Protein AF-A0A4Q7FVK2-F1 (afdb_monomer)

Mean predicted aligned error: 11.47 Å

Structure (mmCIF, N/CA/C/O backbone):
data_AF-A0A4Q7FVK2-F1
#
_entry.id   AF-A0A4Q7FVK2-F1
#
loop_
_atom_site.group_PDB
_atom_site.id
_atom_site.type_symbol
_atom_site.label_atom_id
_atom_site.label_alt_id
_atom_site.label_comp_id
_atom_site.label_asym_id
_atom_site.label_entity_id
_atom_site.label_seq_id
_atom_site.pdbx_PDB_ins_code
_atom_site.Cartn_x
_atom_site.Cartn_y
_atom_site.Cartn_z
_atom_site.occupancy
_atom_site.B_iso_or_equiv
_atom_site.auth_seq_id
_atom_site.auth_comp_id
_atom_site.auth_asym_id
_atom_site.auth_atom_id
_atom_site.pdbx_PDB_model_num
ATOM 1 N N . MET A 1 1 ? -18.140 -7.966 -4.647 1.00 43.28 1 MET A N 1
ATOM 2 C CA . MET A 1 1 ? -17.088 -7.707 -5.650 1.00 43.28 1 MET A CA 1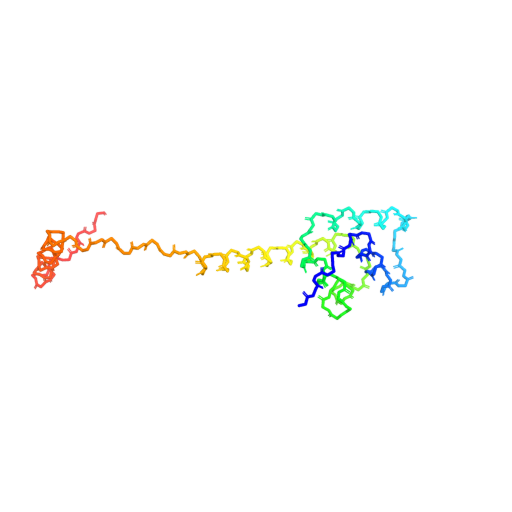
ATOM 3 C C . MET A 1 1 ? -16.080 -8.828 -5.513 1.00 43.28 1 MET A C 1
ATOM 5 O O . MET A 1 1 ? -15.524 -8.980 -4.438 1.00 43.28 1 MET A O 1
ATOM 9 N N . THR A 1 2 ? -15.951 -9.688 -6.518 1.00 41.25 2 THR A N 1
ATOM 10 C CA . THR A 1 2 ? -14.937 -10.750 -6.548 1.00 41.25 2 THR A CA 1
ATOM 11 C C . THR A 1 2 ? -13.561 -10.099 -6.566 1.00 41.25 2 THR A C 1
ATOM 13 O O . THR A 1 2 ? -13.196 -9.497 -7.575 1.00 41.25 2 THR A O 1
ATOM 16 N N . SER A 1 3 ? -12.835 -10.167 -5.451 1.00 53.59 3 SER A N 1
ATOM 17 C CA . SER A 1 3 ? -11.435 -9.755 -5.368 1.00 53.59 3 SER A CA 1
ATOM 18 C C . SER A 1 3 ? -10.638 -10.629 -6.330 1.00 53.59 3 SER A C 1
ATOM 20 O O . SER A 1 3 ? -10.384 -11.803 -6.065 1.00 53.59 3 SER A O 1
ATOM 22 N N . ILE A 1 4 ? -10.328 -10.091 -7.506 1.00 61.19 4 ILE A N 1
ATOM 23 C CA . ILE A 1 4 ? -9.375 -10.718 -8.411 1.00 61.19 4 ILE A CA 1
ATOM 24 C C . ILE A 1 4 ? -8.035 -10.585 -7.695 1.00 61.19 4 ILE A C 1
ATOM 26 O O . ILE A 1 4 ? -7.561 -9.466 -7.523 1.00 61.19 4 ILE A O 1
ATOM 30 N N . ASN A 1 5 ? -7.458 -11.705 -7.253 1.00 79.00 5 ASN A N 1
ATOM 31 C CA . ASN A 1 5 ? -6.104 -11.733 -6.702 1.00 79.00 5 ASN A CA 1
ATOM 32 C C . ASN A 1 5 ? -5.131 -11.276 -7.794 1.00 79.00 5 ASN A C 1
ATOM 34 O O . ASN A 1 5 ? -4.696 -12.058 -8.635 1.00 79.00 5 ASN A O 1
ATOM 38 N N . LEU A 1 6 ? -4.867 -9.975 -7.815 1.00 87.75 6 LEU A N 1
ATOM 39 C CA . LEU A 1 6 ? -3.961 -9.328 -8.745 1.00 87.75 6 LEU A CA 1
ATOM 40 C C . LEU A 1 6 ? -2.536 -9.670 -8.328 1.00 87.75 6 LEU A C 1
ATOM 42 O O . LEU A 1 6 ? -2.081 -9.258 -7.265 1.00 87.75 6 LEU A O 1
ATOM 46 N N . SER A 1 7 ? -1.817 -10.397 -9.175 1.00 94.50 7 SER A N 1
ATOM 47 C CA . SER A 1 7 ? -0.420 -10.708 -8.879 1.00 94.50 7 SER A CA 1
ATOM 48 C C . SER A 1 7 ? 0.452 -9.446 -8.909 1.00 94.50 7 SER A C 1
ATOM 50 O O . SER A 1 7 ? 0.207 -8.517 -9.685 1.00 94.50 7 SER A O 1
ATOM 52 N N . ALA A 1 8 ? 1.529 -9.429 -8.117 1.00 94.62 8 ALA A N 1
ATOM 53 C CA . ALA A 1 8 ? 2.498 -8.329 -8.114 1.00 94.62 8 ALA A CA 1
ATOM 54 C C . ALA A 1 8 ? 3.088 -8.062 -9.515 1.00 94.62 8 ALA A C 1
ATOM 56 O O . ALA A 1 8 ? 3.271 -6.912 -9.910 1.00 94.62 8 ALA A O 1
ATOM 57 N N . ALA A 1 9 ? 3.307 -9.121 -10.304 1.00 95.38 9 ALA A N 1
ATOM 58 C CA . ALA A 1 9 ? 3.778 -9.028 -11.686 1.00 95.38 9 ALA A CA 1
ATOM 59 C C . ALA A 1 9 ? 2.769 -8.332 -12.615 1.00 95.38 9 ALA A C 1
ATOM 61 O O . ALA A 1 9 ? 3.135 -7.468 -13.413 1.00 95.38 9 ALA A O 1
ATOM 62 N N . GLU A 1 10 ? 1.485 -8.673 -12.505 1.00 95.50 10 GLU A N 1
ATOM 63 C CA . GLU A 1 10 ? 0.428 -8.022 -13.281 1.00 95.50 10 GLU A CA 1
ATOM 64 C C . GLU A 1 10 ? 0.207 -6.575 -12.858 1.00 95.50 10 GLU A C 1
ATOM 66 O O . GLU A 1 10 ? -0.023 -5.719 -13.715 1.00 95.50 10 GLU A O 1
ATOM 71 N N . ALA A 1 11 ? 0.293 -6.295 -11.556 1.00 95.75 11 ALA A N 1
ATOM 72 C CA . ALA A 1 11 ? 0.209 -4.943 -11.031 1.00 95.75 11 ALA A CA 1
ATOM 73 C C . ALA A 1 11 ? 1.353 -4.076 -11.571 1.00 95.75 11 ALA A C 1
ATOM 75 O O . ALA A 1 11 ? 1.090 -3.021 -12.150 1.00 95.75 11 ALA A O 1
ATOM 76 N N . ALA A 1 12 ? 2.598 -4.561 -11.489 1.00 95.75 12 ALA A N 1
ATOM 77 C CA . ALA A 1 12 ? 3.764 -3.880 -12.048 1.00 95.75 12 ALA A CA 1
ATOM 78 C C . ALA A 1 12 ? 3.587 -3.605 -13.545 1.00 95.75 12 ALA A C 1
ATOM 80 O O . ALA A 1 12 ? 3.774 -2.475 -13.987 1.00 95.75 12 ALA A O 1
ATOM 81 N N . ARG A 1 13 ? 3.147 -4.604 -14.323 1.00 95.19 13 ARG A N 1
ATOM 82 C CA . ARG A 1 13 ? 2.888 -4.437 -15.762 1.00 95.19 13 ARG A CA 1
ATOM 83 C C . ARG A 1 13 ? 1.857 -3.341 -16.038 1.00 95.19 13 ARG A C 1
ATOM 85 O O . ARG A 1 13 ? 2.057 -2.544 -16.949 1.00 95.19 13 ARG A O 1
ATOM 92 N N . LYS A 1 14 ? 0.766 -3.291 -15.267 1.00 95.44 14 LYS A N 1
ATOM 93 C CA . LYS A 1 14 ? -0.264 -2.248 -15.402 1.00 95.44 14 LYS A CA 1
ATOM 94 C C . LYS A 1 14 ? 0.285 -0.864 -15.064 1.00 95.44 14 LYS A C 1
ATOM 96 O O . LYS A 1 14 ? 0.054 0.059 -15.830 1.00 95.44 14 LYS A O 1
ATOM 101 N N . ILE A 1 15 ? 1.022 -0.734 -13.960 1.00 94.94 15 ILE A N 1
ATOM 102 C CA . ILE A 1 15 ? 1.617 0.539 -13.524 1.00 94.94 15 ILE A CA 1
ATOM 103 C C . ILE A 1 15 ? 2.594 1.062 -14.575 1.00 94.94 15 ILE A C 1
ATOM 105 O O . ILE A 1 15 ? 2.481 2.207 -15.000 1.00 94.94 15 ILE A O 1
ATOM 109 N N . LEU A 1 16 ? 3.521 0.216 -15.031 1.00 94.31 16 LEU A N 1
ATOM 110 C CA . LEU A 1 16 ? 4.514 0.599 -16.036 1.00 94.31 16 LEU A CA 1
ATOM 111 C C . LEU A 1 16 ? 3.876 0.953 -17.381 1.00 94.31 16 LEU A C 1
ATOM 113 O O . LEU A 1 16 ? 4.406 1.801 -18.084 1.00 94.31 16 LEU A O 1
ATOM 117 N N . GLY A 1 17 ? 2.722 0.366 -17.711 1.00 93.31 17 GLY A N 1
ATOM 118 C CA . GLY A 1 17 ? 1.975 0.684 -18.928 1.00 93.31 17 GLY A CA 1
ATOM 119 C C . GLY A 1 17 ? 1.427 2.115 -19.001 1.00 93.31 17 GLY A C 1
ATOM 120 O O . GLY A 1 17 ? 1.018 2.531 -20.081 1.00 93.31 17 GLY A O 1
ATOM 121 N N . PHE A 1 18 ? 1.415 2.871 -17.896 1.00 93.50 18 PHE A N 1
ATOM 122 C CA . PHE A 1 18 ? 1.040 4.293 -17.898 1.00 93.50 18 PHE A CA 1
ATOM 123 C C . PHE A 1 18 ? 2.202 5.236 -18.223 1.00 93.50 18 PHE A C 1
ATOM 125 O O . PHE A 1 18 ? 1.968 6.425 -18.431 1.00 93.50 18 PHE A O 1
ATOM 132 N N . TYR A 1 19 ? 3.433 4.728 -18.261 1.00 91.38 19 TYR A N 1
ATOM 133 C CA . TYR A 1 19 ? 4.624 5.524 -18.522 1.00 91.38 19 TYR A CA 1
ATOM 134 C C . TYR A 1 19 ? 5.161 5.213 -19.916 1.00 91.38 19 TYR A C 1
ATOM 136 O O . TYR A 1 19 ? 5.304 4.055 -20.304 1.00 91.38 19 TYR A O 1
ATOM 144 N N . ASP A 1 20 ? 5.469 6.262 -20.670 1.00 87.75 20 ASP A N 1
ATOM 145 C CA . ASP A 1 20 ? 6.055 6.161 -22.007 1.00 87.75 20 ASP A CA 1
ATOM 146 C C . ASP A 1 20 ? 7.529 5.723 -21.965 1.00 87.75 20 ASP A C 1
ATOM 148 O O . ASP A 1 20 ? 8.019 5.046 -22.868 1.00 87.75 20 ASP A O 1
ATOM 152 N N . THR A 1 21 ? 8.230 6.098 -20.896 1.00 86.88 21 THR A N 1
ATOM 153 C CA . THR A 1 21 ? 9.667 5.927 -20.721 1.00 86.88 21 THR A CA 1
ATOM 154 C C . THR A 1 21 ? 10.000 5.508 -19.291 1.00 86.88 21 THR A C 1
ATOM 156 O O . THR A 1 21 ? 9.412 5.977 -18.316 1.00 86.88 21 THR A O 1
ATOM 159 N 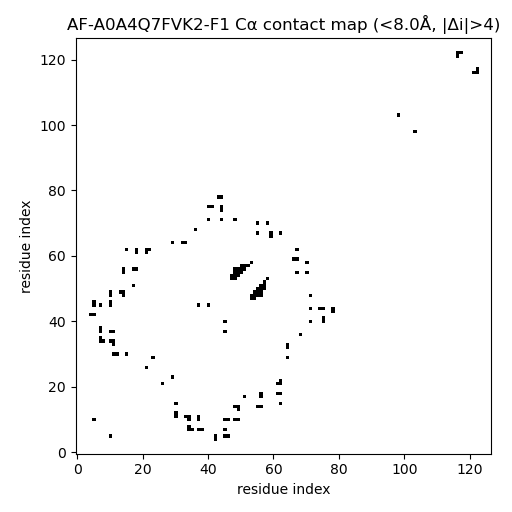N . ILE A 1 22 ? 10.975 4.605 -19.155 1.00 84.19 22 ILE A N 1
ATOM 160 C CA . ILE A 1 22 ? 11.517 4.178 -17.861 1.00 84.19 22 ILE A CA 1
ATOM 161 C C . ILE A 1 22 ? 12.943 4.733 -17.763 1.00 84.19 22 ILE A C 1
ATOM 163 O O . ILE A 1 22 ? 13.779 4.358 -18.584 1.00 84.19 22 ILE A O 1
ATOM 167 N N . PRO A 1 23 ? 13.265 5.589 -16.776 1.00 75.31 23 PRO A N 1
ATOM 168 C CA . PRO A 1 23 ? 14.554 6.278 -16.687 1.00 75.31 23 PRO A CA 1
ATOM 169 C C . PRO A 1 23 ? 15.709 5.376 -16.211 1.00 75.31 23 PRO A C 1
ATOM 171 O O . PRO A 1 23 ? 16.789 5.866 -15.891 1.00 75.31 23 PRO A O 1
ATOM 174 N N . ALA A 1 24 ? 15.499 4.062 -16.119 1.00 75.81 24 ALA A N 1
ATOM 175 C CA . ALA A 1 24 ? 16.500 3.116 -15.647 1.00 75.81 24 ALA A CA 1
ATOM 176 C C . ALA A 1 24 ? 17.442 2.684 -16.777 1.00 75.81 24 ALA A C 1
ATOM 178 O O . ALA A 1 24 ? 16.998 2.435 -17.896 1.00 75.81 24 ALA A O 1
ATOM 179 N N . MET A 1 25 ? 18.728 2.500 -16.450 1.00 74.94 25 MET A N 1
ATOM 180 C CA . MET A 1 25 ? 19.704 1.912 -17.379 1.00 74.94 25 MET A CA 1
ATOM 181 C C . MET A 1 25 ? 19.289 0.511 -17.857 1.00 74.94 25 MET A C 1
ATOM 183 O O . MET A 1 25 ? 19.577 0.153 -18.994 1.00 74.94 25 MET A O 1
ATOM 187 N N . ASP A 1 26 ? 18.586 -0.256 -17.015 1.00 87.81 26 ASP A N 1
ATOM 188 C CA . ASP A 1 26 ? 17.962 -1.526 -17.388 1.00 87.81 26 ASP A CA 1
ATOM 189 C C . ASP A 1 26 ? 16.468 -1.540 -16.996 1.00 87.81 26 ASP A C 1
ATOM 191 O O . ASP A 1 26 ? 16.127 -1.703 -15.816 1.00 87.81 26 ASP A O 1
ATOM 195 N N . PRO A 1 27 ? 15.551 -1.401 -17.972 1.00 88.94 27 PRO A N 1
ATOM 196 C CA . PRO A 1 27 ? 14.111 -1.480 -17.741 1.00 88.94 27 PRO A CA 1
ATOM 197 C C . PRO A 1 27 ? 13.646 -2.820 -17.158 1.00 88.94 27 PRO A C 1
ATOM 199 O O . PRO A 1 27 ? 12.653 -2.853 -16.429 1.00 88.94 27 PRO A O 1
ATOM 202 N N . LYS A 1 28 ? 14.345 -3.929 -17.445 1.00 91.19 28 LYS A N 1
ATOM 203 C CA . LYS A 1 28 ? 13.992 -5.248 -16.899 1.00 91.19 28 LYS A CA 1
ATOM 204 C C . LYS A 1 28 ? 14.320 -5.320 -15.416 1.00 91.19 28 LYS A C 1
ATOM 206 O O . LYS A 1 28 ? 13.483 -5.781 -14.642 1.00 91.19 28 LYS A O 1
ATOM 211 N N . ALA A 1 29 ? 15.489 -4.819 -15.019 1.00 92.81 29 ALA A N 1
ATOM 212 C CA . ALA A 1 29 ? 15.859 -4.704 -13.613 1.00 92.81 29 ALA A CA 1
ATOM 213 C C . ALA A 1 29 ? 14.892 -3.781 -12.853 1.00 92.81 29 ALA A C 1
ATOM 215 O O . ALA A 1 29 ? 14.457 -4.117 -11.754 1.00 92.81 29 ALA A O 1
ATOM 216 N N . PHE A 1 30 ? 14.483 -2.662 -13.461 1.00 93.69 30 PHE A N 1
ATOM 217 C CA . PHE A 1 30 ? 13.483 -1.769 -12.869 1.00 93.69 30 PHE A CA 1
ATOM 218 C C . PHE A 1 30 ? 12.134 -2.464 -12.659 1.00 93.69 30 PHE A C 1
ATOM 220 O O . PHE A 1 30 ? 11.553 -2.381 -11.578 1.00 93.69 30 PHE A O 1
ATOM 227 N N . ALA A 1 31 ? 11.645 -3.177 -13.677 1.00 94.31 31 ALA A N 1
ATOM 228 C CA . ALA A 1 31 ? 10.400 -3.926 -13.58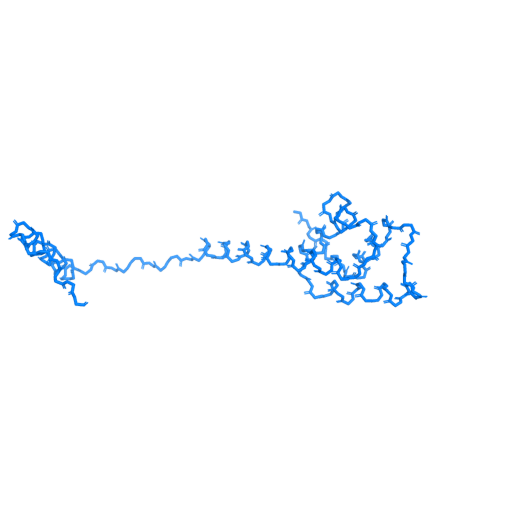1 1.00 94.31 31 ALA A CA 1
ATOM 229 C C . ALA A 1 31 ? 10.481 -5.027 -12.515 1.00 94.31 31 ALA A C 1
ATOM 231 O O . ALA A 1 31 ? 9.554 -5.160 -11.721 1.00 94.31 31 ALA A O 1
ATOM 232 N N . ALA A 1 32 ? 11.591 -5.768 -12.448 1.00 95.31 32 ALA A N 1
ATOM 233 C CA . ALA A 1 32 ? 11.818 -6.776 -11.414 1.00 95.31 32 ALA A CA 1
ATOM 234 C C . ALA A 1 32 ? 11.803 -6.161 -10.005 1.00 95.31 32 ALA A C 1
ATOM 236 O O . ALA A 1 32 ? 11.105 -6.671 -9.130 1.00 95.31 32 ALA A O 1
ATOM 237 N N . GLY A 1 33 ? 12.478 -5.023 -9.812 1.00 95.38 33 GLY A N 1
ATOM 238 C CA . GLY A 1 33 ? 12.461 -4.292 -8.544 1.00 95.38 33 GLY A CA 1
ATOM 239 C C . GLY A 1 33 ? 11.062 -3.802 -8.161 1.00 95.38 33 GLY A C 1
ATOM 240 O O . GLY A 1 33 ? 10.672 -3.894 -7.001 1.00 95.38 33 GLY A O 1
ATOM 241 N N . LEU A 1 34 ? 10.256 -3.345 -9.126 1.00 96.25 34 LEU A N 1
ATOM 242 C CA . LEU A 1 34 ? 8.863 -2.979 -8.858 1.00 96.25 34 LEU A CA 1
ATOM 243 C C . LEU A 1 34 ? 8.017 -4.191 -8.443 1.00 96.25 34 LEU A C 1
ATOM 245 O O . LEU A 1 34 ? 7.205 -4.077 -7.528 1.00 96.25 34 LEU A O 1
ATOM 249 N N . VAL A 1 35 ? 8.203 -5.348 -9.086 1.00 97.44 35 VAL A N 1
ATOM 250 C CA . VAL A 1 35 ? 7.507 -6.589 -8.707 1.00 97.44 35 VAL A CA 1
ATOM 251 C C . VAL A 1 35 ? 7.882 -7.017 -7.292 1.00 97.44 35 VAL A C 1
ATOM 253 O O . VAL A 1 35 ? 6.995 -7.346 -6.506 1.00 97.44 35 VAL A O 1
ATOM 256 N N . GLU A 1 36 ? 9.171 -6.975 -6.954 1.00 97.00 36 GLU A N 1
ATOM 257 C CA . GLU A 1 36 ? 9.662 -7.279 -5.610 1.00 97.00 36 GLU A CA 1
ATOM 258 C C . GLU A 1 36 ? 9.042 -6.340 -4.570 1.00 97.00 36 GLU A C 1
ATOM 260 O O . GLU A 1 36 ? 8.482 -6.808 -3.579 1.00 97.00 36 GLU A O 1
ATOM 265 N N . ILE A 1 37 ? 9.042 -5.028 -4.825 1.00 96.62 37 ILE A N 1
ATOM 266 C CA . ILE A 1 37 ? 8.399 -4.045 -3.946 1.00 96.62 37 ILE A CA 1
ATOM 267 C C . ILE A 1 37 ? 6.926 -4.408 -3.753 1.00 96.62 37 ILE A C 1
ATOM 269 O O . ILE A 1 37 ? 6.506 -4.614 -2.618 1.00 96.62 37 ILE A O 1
ATOM 273 N N . LEU A 1 38 ? 6.162 -4.565 -4.839 1.00 96.88 38 LEU A N 1
ATOM 274 C CA . LEU A 1 38 ? 4.726 -4.857 -4.784 1.00 96.88 38 LEU A CA 1
ATOM 275 C C . LEU A 1 38 ? 4.402 -6.182 -4.081 1.00 96.88 38 LEU A C 1
ATOM 277 O O . LEU A 1 38 ? 3.341 -6.288 -3.477 1.00 96.88 38 LEU A O 1
ATOM 281 N N . SER A 1 39 ? 5.302 -7.169 -4.105 1.00 96.62 39 SER A N 1
ATOM 282 C CA . SER A 1 39 ? 5.091 -8.460 -3.434 1.00 96.62 39 SER A CA 1
ATOM 283 C C . SER A 1 39 ? 4.989 -8.366 -1.904 1.00 96.62 39 SER A C 1
ATOM 285 O O . SER A 1 39 ? 4.440 -9.265 -1.273 1.00 96.62 39 SER A O 1
ATOM 287 N N . ASN A 1 40 ? 5.463 -7.264 -1.315 1.00 95.88 40 ASN A N 1
ATOM 288 C CA . ASN A 1 40 ? 5.432 -7.026 0.129 1.00 95.88 40 ASN A CA 1
ATOM 289 C C . ASN A 1 40 ? 4.154 -6.322 0.621 1.00 95.88 40 ASN A C 1
ATOM 291 O O . ASN A 1 40 ? 4.021 -6.071 1.819 1.00 95.88 40 ASN A O 1
ATOM 295 N N . TYR A 1 41 ? 3.230 -5.962 -0.274 1.00 95.94 41 TYR A N 1
ATOM 296 C CA . TYR A 1 41 ? 2.047 -5.172 0.073 1.00 95.94 41 TYR A CA 1
ATOM 297 C C . TYR A 1 41 ? 0.759 -6.004 0.034 1.00 95.94 41 TYR A C 1
ATOM 299 O O . TYR A 1 41 ? 0.645 -6.948 -0.750 1.00 95.94 41 TYR A O 1
ATOM 307 N N . PRO A 1 42 ? -0.245 -5.660 0.863 1.00 95.12 42 PRO A N 1
ATOM 308 C CA . PRO A 1 42 ? -1.521 -6.363 0.865 1.00 95.12 42 PRO A CA 1
ATOM 309 C C . PRO A 1 42 ? -2.312 -6.095 -0.421 1.00 95.12 42 PRO A C 1
ATOM 311 O O . PRO A 1 42 ? -2.216 -5.027 -1.026 1.00 95.12 42 PRO A O 1
ATOM 314 N N . GLN A 1 43 ? -3.173 -7.044 -0.791 1.00 94.19 43 GLN A N 1
ATOM 315 C CA . GLN A 1 43 ? -3.939 -7.029 -2.042 1.00 94.19 43 GLN A CA 1
ATOM 316 C C . GLN A 1 43 ? -4.718 -5.722 -2.285 1.00 94.19 43 GLN A C 1
ATOM 318 O O . GLN A 1 43 ? -4.697 -5.182 -3.388 1.00 94.19 43 GLN A O 1
ATOM 323 N N . ALA A 1 44 ? -5.347 -5.165 -1.246 1.00 93.75 44 ALA A N 1
ATOM 324 C CA . ALA A 1 44 ? -6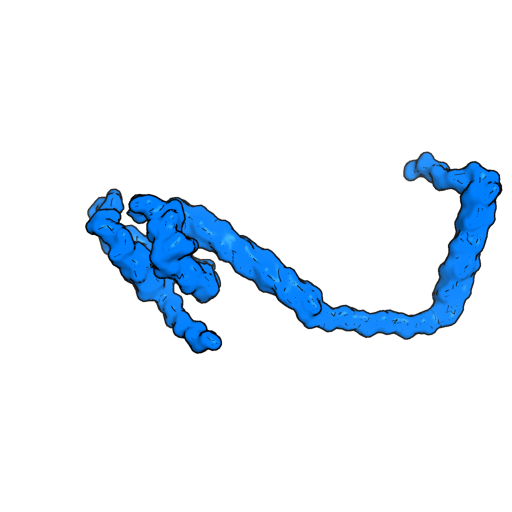.087 -3.905 -1.343 1.00 93.75 44 ALA A CA 1
ATOM 325 C C . ALA A 1 44 ? -5.195 -2.715 -1.753 1.00 93.75 44 ALA A C 1
ATOM 327 O O . ALA A 1 44 ? -5.631 -1.816 -2.475 1.00 93.75 44 ALA A O 1
ATOM 328 N N . VAL A 1 45 ? -3.926 -2.719 -1.330 1.00 96.19 45 VAL A N 1
ATOM 329 C CA . VAL A 1 45 ? -2.948 -1.694 -1.714 1.00 96.19 45 VAL A CA 1
ATOM 330 C C . VAL A 1 45 ? -2.530 -1.877 -3.172 1.00 96.19 45 VAL A C 1
ATOM 332 O O . VAL A 1 45 ? -2.443 -0.887 -3.894 1.00 96.19 45 VAL A O 1
ATOM 335 N N . LEU A 1 46 ? -2.350 -3.117 -3.645 1.00 96.06 46 LEU A N 1
ATOM 336 C CA . LEU A 1 46 ? -2.050 -3.396 -5.059 1.00 96.06 46 LEU A CA 1
ATOM 337 C C . LEU A 1 46 ? -3.188 -2.929 -5.974 1.00 96.06 46 LEU A C 1
ATOM 339 O O . LEU A 1 46 ? -2.940 -2.298 -7.002 1.00 96.06 46 LEU A O 1
ATOM 343 N N . GLU A 1 47 ? -4.436 -3.199 -5.592 1.00 94.69 47 GLU A N 1
ATOM 344 C CA . GLU A 1 47 ? -5.625 -2.760 -6.332 1.00 94.69 47 GLU A CA 1
ATOM 345 C C . GLU A 1 47 ? -5.707 -1.233 -6.429 1.00 94.69 47 GLU A C 1
ATOM 347 O O . GLU A 1 47 ? -5.997 -0.688 -7.498 1.00 94.69 47 GLU A O 1
ATOM 352 N N . ARG A 1 48 ? -5.386 -0.528 -5.338 1.00 95.44 48 ARG A N 1
ATOM 353 C CA . ARG A 1 48 ? -5.282 0.936 -5.342 1.00 95.44 48 ARG A CA 1
ATOM 354 C C . ARG A 1 48 ? -4.131 1.415 -6.223 1.00 95.44 48 ARG A C 1
ATOM 356 O O . ARG A 1 48 ? -4.315 2.353 -6.997 1.00 95.44 48 ARG A O 1
ATOM 363 N N . ALA A 1 49 ? -2.972 0.764 -6.148 1.00 96.50 49 ALA A N 1
ATOM 364 C CA . ALA A 1 49 ? -1.761 1.172 -6.853 1.00 96.50 49 ALA A CA 1
ATOM 365 C C . ALA A 1 49 ? -1.911 1.174 -8.378 1.00 96.50 49 ALA A C 1
ATOM 367 O O . ALA A 1 49 ? -1.345 2.045 -9.038 1.00 96.50 49 ALA A O 1
ATOM 368 N N . VAL A 1 50 ? -2.708 0.257 -8.935 1.00 96.62 50 VAL A N 1
ATOM 369 C CA . VAL A 1 50 ? -2.976 0.186 -10.383 1.00 96.62 50 VAL A CA 1
ATOM 370 C C . VAL A 1 50 ? -4.085 1.125 -10.867 1.00 96.62 50 VAL A C 1
ATOM 372 O O . VAL A 1 50 ? -4.383 1.144 -12.061 1.00 96.62 50 VAL A O 1
ATOM 375 N N . SER A 1 51 ? -4.729 1.885 -9.975 1.00 94.69 51 SER A N 1
ATOM 376 C CA . SER A 1 51 ? -5.774 2.833 -10.366 1.00 94.69 51 SER A CA 1
ATOM 377 C C . SER A 1 51 ? -5.186 3.959 -11.234 1.00 94.69 51 SER A C 1
ATOM 379 O O . SER A 1 51 ? -4.255 4.630 -10.790 1.00 94.69 51 SER A O 1
ATOM 381 N N . PRO A 1 52 ? -5.745 4.248 -12.426 1.00 90.38 52 PRO A N 1
ATOM 382 C CA . PRO A 1 52 ? -5.220 5.303 -13.296 1.00 90.38 52 PRO A CA 1
ATOM 383 C C . PRO A 1 52 ? -5.262 6.696 -12.651 1.00 90.38 52 PRO A C 1
ATOM 385 O O . PRO A 1 52 ? -4.346 7.490 -12.815 1.00 90.38 52 PRO A O 1
ATOM 388 N N . SER A 1 53 ? -6.331 6.998 -11.908 1.00 91.00 53 SER A N 1
ATOM 389 C CA . SER A 1 53 ? -6.576 8.336 -11.354 1.00 91.00 53 SER A CA 1
ATOM 390 C C . SER A 1 53 ? -6.096 8.511 -9.915 1.00 91.00 53 SER A C 1
ATOM 392 O O . SER A 1 53 ? -5.850 9.631 -9.484 1.00 91.00 53 SER A O 1
ATOM 394 N N . ARG A 1 54 ? -6.054 7.425 -9.132 1.00 91.94 54 ARG A N 1
ATOM 395 C CA . ARG A 1 54 ? -5.767 7.463 -7.683 1.00 91.94 54 ARG A CA 1
ATOM 396 C C . ARG A 1 54 ? -4.601 6.562 -7.265 1.00 91.94 54 ARG A C 1
ATOM 398 O O . ARG A 1 54 ? -4.299 6.489 -6.077 1.00 91.94 54 ARG A O 1
ATOM 405 N N . GLY A 1 55 ? -4.009 5.845 -8.217 1.00 94.75 55 GLY A N 1
ATOM 406 C CA . GLY A 1 55 ? -2.882 4.945 -8.008 1.00 94.75 55 GLY A CA 1
ATOM 407 C C . GLY A 1 55 ? -1.550 5.620 -8.308 1.00 94.75 55 GLY A C 1
ATOM 408 O O . GLY A 1 55 ? -1.449 6.847 -8.350 1.00 94.75 55 GLY A O 1
ATOM 409 N N . LEU A 1 56 ? -0.512 4.811 -8.521 1.00 96.00 56 LEU A N 1
ATOM 410 C CA . LEU A 1 56 ? 0.861 5.305 -8.656 1.00 96.00 56 LEU A CA 1
ATOM 411 C C . LEU A 1 56 ? 1.046 6.209 -9.878 1.00 96.00 56 LEU A C 1
ATOM 413 O O . LEU A 1 56 ? 1.720 7.228 -9.770 1.00 96.00 56 LEU A O 1
ATOM 417 N N . ALA A 1 57 ? 0.377 5.892 -10.989 1.00 93.56 57 ALA A N 1
ATOM 418 C CA . ALA A 1 57 ? 0.400 6.705 -12.205 1.00 93.56 57 ALA A CA 1
ATOM 419 C C . ALA A 1 57 ? -0.166 8.121 -12.001 1.00 93.56 57 ALA A C 1
ATOM 421 O O . ALA A 1 57 ? 0.323 9.073 -12.599 1.00 93.56 57 ALA A O 1
ATOM 422 N N . GLY A 1 58 ? -1.171 8.272 -11.132 1.00 93.19 58 GLY A N 1
ATOM 423 C CA . GLY A 1 58 ? -1.743 9.578 -10.798 1.00 93.19 58 GLY A CA 1
ATOM 424 C C . GLY A 1 58 ? -0.938 10.350 -9.748 1.00 93.19 58 GLY A C 1
ATOM 425 O O . GLY A 1 58 ? -0.990 11.576 -9.720 1.00 93.19 58 GLY A O 1
ATOM 426 N N . ALA A 1 59 ? -0.199 9.647 -8.885 1.00 94.75 59 ALA A N 1
ATOM 427 C CA . ALA A 1 59 ? 0.567 10.250 -7.794 1.00 94.75 59 ALA A CA 1
ATOM 428 C C . ALA A 1 59 ? 2.002 10.629 -8.192 1.00 94.75 59 ALA A C 1
ATOM 430 O O . ALA A 1 59 ? 2.562 11.584 -7.658 1.00 94.75 59 ALA A O 1
ATOM 431 N N . VAL A 1 60 ? 2.603 9.889 -9.127 1.00 94.19 60 VAL A N 1
ATOM 432 C CA . VAL A 1 60 ? 4.011 10.040 -9.499 1.00 94.19 60 VAL A CA 1
ATOM 433 C C . VAL A 1 60 ? 4.131 10.228 -11.006 1.00 94.19 60 VAL A C 1
ATOM 435 O O . VAL A 1 60 ? 3.854 9.316 -11.781 1.00 94.19 60 VAL A O 1
ATOM 438 N N . SER A 1 61 ? 4.608 11.403 -11.417 1.00 91.19 61 SER A N 1
ATOM 439 C CA . SER A 1 61 ? 4.724 11.783 -12.832 1.00 91.19 61 SER A CA 1
ATOM 440 C C . SER A 1 61 ? 5.789 11.001 -13.605 1.00 91.19 61 SER A C 1
ATOM 442 O O . SER A 1 61 ? 5.645 10.819 -14.806 1.00 91.19 61 SER A O 1
ATOM 444 N N . TYR A 1 62 ? 6.842 10.530 -12.929 1.00 90.62 62 TYR A N 1
ATOM 445 C CA . TYR A 1 62 ? 7.946 9.788 -13.545 1.00 90.62 62 TYR A CA 1
ATOM 446 C C . TYR A 1 62 ? 8.237 8.503 -12.770 1.00 90.62 62 TYR A C 1
ATOM 448 O O . TYR A 1 62 ? 8.284 8.546 -11.537 1.00 90.62 62 TYR A O 1
ATOM 456 N N . PRO A 1 63 ? 8.481 7.366 -13.441 1.00 91.19 63 PRO A N 1
ATOM 457 C CA . PRO A 1 63 ? 8.620 6.100 -12.746 1.00 91.19 63 PRO A CA 1
ATOM 458 C C . PRO A 1 63 ? 9.894 6.085 -11.900 1.00 91.19 63 PRO A C 1
ATOM 460 O O . PRO A 1 63 ? 11.015 6.158 -12.400 1.00 91.19 63 PRO A O 1
ATOM 463 N N . ASN A 1 64 ? 9.701 5.993 -10.586 1.00 93.62 64 ASN A N 1
ATOM 464 C CA . ASN A 1 64 ? 10.761 6.036 -9.592 1.00 93.62 64 ASN A CA 1
ATOM 465 C C . ASN A 1 64 ? 10.396 5.094 -8.440 1.00 93.62 64 ASN A C 1
ATOM 467 O O . ASN A 1 64 ? 9.403 5.315 -7.748 1.00 93.62 64 ASN A O 1
ATOM 471 N N . LEU A 1 65 ? 11.210 4.057 -8.222 1.00 94.06 65 LEU A N 1
ATOM 472 C CA . LEU A 1 65 ? 10.931 3.030 -7.213 1.00 94.06 65 LEU A CA 1
ATOM 473 C C . LEU A 1 65 ? 10.856 3.596 -5.791 1.00 94.06 65 LEU A C 1
ATOM 475 O O . LEU A 1 65 ? 10.018 3.149 -5.014 1.00 94.06 65 LEU A O 1
ATOM 479 N N . ALA A 1 66 ? 11.680 4.593 -5.454 1.00 95.06 66 ALA A N 1
ATOM 480 C CA . ALA A 1 66 ? 11.641 5.220 -4.136 1.00 95.06 66 ALA A CA 1
ATOM 481 C C . ALA A 1 66 ? 10.325 5.981 -3.931 1.00 95.06 66 ALA A C 1
ATOM 483 O O . ALA A 1 66 ? 9.670 5.802 -2.909 1.00 95.06 66 ALA A O 1
ATOM 484 N N . LYS A 1 67 ? 9.881 6.750 -4.936 1.00 95.75 67 LYS A N 1
ATOM 485 C CA . LYS A 1 67 ? 8.588 7.452 -4.881 1.00 95.75 67 LYS A CA 1
ATOM 486 C C . LYS A 1 67 ? 7.399 6.506 -4.875 1.00 95.75 67 LYS A C 1
ATOM 488 O O . LYS A 1 67 ? 6.453 6.724 -4.126 1.00 95.75 67 LYS A O 1
ATOM 493 N N . PHE A 1 68 ? 7.456 5.425 -5.646 1.00 96.19 68 PHE A N 1
ATOM 494 C CA . PHE A 1 68 ? 6.435 4.385 -5.572 1.00 96.19 68 PHE A CA 1
ATOM 495 C C . PHE A 1 68 ? 6.361 3.777 -4.176 1.00 96.19 68 PHE A C 1
ATOM 497 O O . PHE A 1 68 ? 5.271 3.682 -3.619 1.00 96.19 68 PHE A O 1
ATOM 504 N N . LYS A 1 69 ? 7.509 3.434 -3.586 1.00 97.06 69 LYS A N 1
ATOM 505 C CA . LYS A 1 69 ? 7.579 2.883 -2.235 1.00 97.06 69 LYS A CA 1
ATOM 506 C C . LYS A 1 69 ? 6.996 3.839 -1.190 1.00 97.06 69 LYS A C 1
ATOM 508 O O . LYS A 1 69 ? 6.196 3.393 -0.381 1.00 97.06 69 LYS A O 1
ATOM 513 N N . GLU A 1 70 ? 7.326 5.132 -1.244 1.00 97.50 70 GLU A N 1
ATOM 514 C CA . GLU A 1 70 ? 6.765 6.147 -0.333 1.00 97.50 70 GLU A CA 1
ATOM 515 C C . GLU A 1 70 ? 5.223 6.122 -0.325 1.00 97.50 70 GLU A C 1
ATOM 517 O O . GLU A 1 70 ? 4.604 6.077 0.739 1.00 97.50 70 GLU A O 1
ATOM 522 N N . HIS A 1 71 ? 4.588 6.093 -1.502 1.00 97.50 71 HIS A N 1
ATOM 523 C CA . HIS A 1 71 ? 3.125 6.037 -1.601 1.00 97.50 71 HIS A CA 1
ATOM 524 C C . HIS A 1 71 ? 2.542 4.688 -1.169 1.00 97.50 71 HIS A C 1
ATOM 526 O O . HIS A 1 71 ? 1.509 4.652 -0.501 1.00 97.50 71 HIS A O 1
ATOM 532 N N . LEU A 1 72 ? 3.192 3.584 -1.541 1.00 97.38 72 LEU A N 1
ATOM 533 C CA . LEU A 1 72 ? 2.752 2.243 -1.160 1.00 97.38 72 LEU A CA 1
ATOM 534 C C . LEU A 1 72 ? 2.824 2.037 0.357 1.00 97.38 72 LEU A C 1
ATOM 536 O O . LEU A 1 72 ? 1.893 1.477 0.932 1.00 97.38 72 LEU A O 1
ATOM 540 N N . ASP A 1 73 ? 3.887 2.517 1.007 1.00 97.81 73 ASP A N 1
ATOM 541 C CA . ASP A 1 73 ? 4.040 2.483 2.464 1.00 97.81 73 ASP A CA 1
ATOM 542 C C . ASP A 1 73 ? 2.936 3.298 3.147 1.00 97.81 73 ASP A C 1
ATOM 544 O O . ASP A 1 73 ? 2.259 2.774 4.028 1.00 97.81 73 ASP A O 1
ATOM 548 N N . ALA A 1 74 ? 2.658 4.518 2.674 1.00 97.56 74 ALA A N 1
ATOM 549 C CA . ALA A 1 74 ? 1.567 5.329 3.215 1.00 97.56 74 ALA A CA 1
ATOM 550 C C . ALA A 1 74 ? 0.200 4.626 3.103 1.00 97.56 74 ALA A C 1
ATOM 552 O O . ALA A 1 74 ? -0.558 4.572 4.069 1.00 97.56 74 ALA A O 1
ATOM 553 N N . TRP A 1 75 ? -0.114 4.028 1.948 1.00 97.38 75 TRP A N 1
ATOM 554 C CA . TRP A 1 75 ? -1.383 3.312 1.762 1.00 97.38 75 TRP A CA 1
ATOM 555 C C . TRP A 1 75 ? -1.467 2.012 2.556 1.00 97.38 75 TRP A C 1
ATOM 557 O O . TRP A 1 75 ? -2.558 1.616 2.963 1.00 97.38 75 TRP A O 1
ATOM 567 N N . ARG A 1 76 ? -0.338 1.336 2.770 1.00 96.94 76 ARG A N 1
ATOM 568 C CA . ARG A 1 76 ? -0.258 0.168 3.648 1.00 96.94 76 ARG A CA 1
ATOM 569 C C . ARG A 1 76 ? -0.577 0.556 5.084 1.00 96.94 76 ARG A C 1
ATOM 571 O O . ARG A 1 76 ? -1.349 -0.138 5.739 1.00 96.94 76 ARG A O 1
ATOM 578 N N . ASP A 1 77 ? -0.003 1.655 5.551 1.00 96.81 77 ASP A N 1
ATOM 579 C CA . ASP A 1 77 ? -0.211 2.131 6.910 1.00 96.81 77 ASP A CA 1
ATOM 580 C C . ASP A 1 77 ? -1.675 2.575 7.103 1.00 96.81 77 ASP A C 1
ATOM 582 O O . ASP A 1 77 ? -2.310 2.167 8.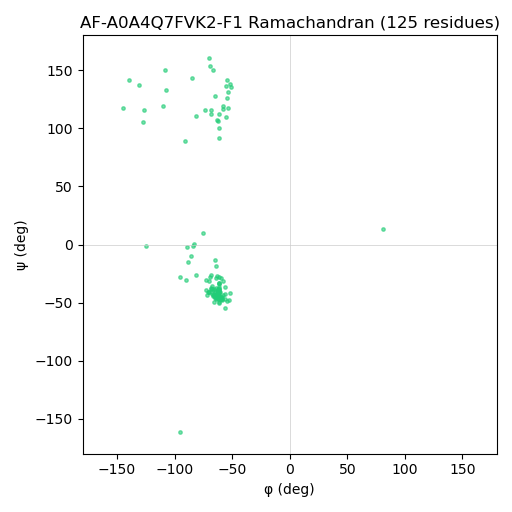074 1.00 96.81 77 ASP A O 1
ATOM 586 N N . GLU A 1 78 ? -2.262 3.290 6.132 1.00 95.56 78 GLU A N 1
ATOM 587 C CA . GLU A 1 78 ? -3.707 3.587 6.089 1.00 95.56 78 GLU A CA 1
ATOM 588 C C . GLU A 1 78 ? -4.558 2.308 6.162 1.00 95.56 78 GLU A C 1
ATOM 590 O O . GLU A 1 78 ? -5.477 2.212 6.977 1.00 95.56 78 GLU A O 1
ATOM 595 N N . TYR A 1 79 ? -4.229 1.304 5.342 1.00 95.56 79 TYR A N 1
ATOM 596 C CA . TYR A 1 79 ? -4.944 0.030 5.306 1.00 95.56 79 TYR A CA 1
ATOM 597 C C . TYR A 1 79 ? -4.927 -0.675 6.666 1.00 95.56 79 TYR A C 1
ATOM 599 O O . TYR A 1 79 ? -5.973 -1.127 7.132 1.00 95.56 79 TYR A O 1
ATOM 607 N N . TYR A 1 80 ? -3.767 -0.759 7.323 1.00 94.19 80 TYR A N 1
ATOM 608 C CA . TYR A 1 80 ? -3.674 -1.406 8.631 1.00 94.19 80 TYR A CA 1
ATOM 609 C C . TYR A 1 80 ? -4.390 -0.618 9.724 1.00 94.19 80 TYR A C 1
ATOM 611 O O . TYR A 1 80 ? -5.052 -1.231 10.554 1.00 94.19 80 TYR A O 1
ATOM 619 N N . LEU A 1 81 ? -4.340 0.717 9.702 1.00 95.19 81 LEU A N 1
ATOM 620 C CA . LEU A 1 81 ? -5.104 1.546 10.639 1.00 95.19 81 LEU A CA 1
ATOM 621 C C . LEU A 1 81 ? -6.617 1.328 10.502 1.00 95.19 81 LEU A C 1
ATOM 623 O O . LEU A 1 81 ? -7.328 1.262 11.509 1.00 95.19 81 LEU A O 1
ATOM 627 N N . ASP A 1 82 ? -7.114 1.203 9.272 1.00 92.88 82 ASP A N 1
ATOM 628 C CA . ASP A 1 82 ? -8.527 0.929 9.021 1.00 92.88 82 ASP A CA 1
ATOM 629 C C . ASP A 1 82 ? -8.920 -0.495 9.439 1.00 92.88 82 ASP A C 1
ATOM 631 O O . ASP A 1 82 ? -9.969 -0.667 10.067 1.00 92.88 82 ASP A O 1
ATOM 635 N N . GLN A 1 83 ? -8.075 -1.500 9.179 1.00 92.31 83 GLN A N 1
ATOM 636 C CA . GLN A 1 83 ? -8.290 -2.865 9.681 1.00 92.31 83 GLN A CA 1
ATOM 637 C C . GLN A 1 83 ? -8.343 -2.895 11.210 1.00 92.31 83 GLN A C 1
ATOM 639 O O . GLN A 1 83 ? -9.302 -3.414 11.775 1.00 92.31 83 GLN A O 1
ATOM 644 N N . ASP A 1 84 ? -7.397 -2.241 11.884 1.00 92.19 84 ASP A N 1
ATOM 645 C CA . ASP A 1 84 ? -7.374 -2.104 13.341 1.00 92.19 84 ASP A CA 1
ATOM 646 C C . ASP A 1 84 ? -8.667 -1.478 13.879 1.00 92.19 84 ASP A C 1
ATOM 648 O O . ASP A 1 84 ? -9.220 -1.915 14.894 1.00 92.19 84 ASP A O 1
ATOM 652 N N . ARG A 1 85 ? -9.176 -0.439 13.205 1.00 91.56 85 ARG A N 1
ATOM 653 C CA . ARG A 1 85 ? -10.430 0.225 13.585 1.00 91.56 85 ARG A CA 1
ATOM 654 C C . ARG A 1 85 ? -11.619 -0.723 13.449 1.00 91.56 85 ARG A C 1
ATOM 656 O O . ARG A 1 85 ? -12.450 -0.784 14.358 1.00 91.56 85 ARG A O 1
ATOM 663 N N . ILE A 1 86 ? -11.698 -1.455 12.340 1.00 89.75 86 ILE A N 1
ATOM 664 C CA . ILE A 1 86 ? -12.759 -2.434 12.075 1.00 89.75 86 ILE A CA 1
ATOM 665 C C . ILE A 1 86 ? -12.694 -3.571 13.098 1.00 89.75 86 ILE A C 1
ATOM 667 O O . ILE A 1 86 ? -13.714 -3.928 13.685 1.00 89.75 86 ILE A O 1
ATOM 671 N N . GLU A 1 87 ? -11.504 -4.101 13.376 1.00 89.88 87 GLU A N 1
ATOM 672 C CA . GLU A 1 87 ? -11.303 -5.133 14.390 1.00 89.88 87 GLU A CA 1
ATOM 673 C C . GLU A 1 87 ? -11.744 -4.658 15.772 1.00 89.88 87 GLU A C 1
ATOM 675 O O . GLU A 1 87 ? -12.472 -5.370 16.459 1.00 89.88 87 GLU A O 1
ATOM 680 N N . ARG A 1 88 ? -11.369 -3.442 16.185 1.00 87.50 88 ARG A N 1
ATOM 681 C CA . ARG A 1 88 ? -11.800 -2.873 17.473 1.00 87.50 88 ARG A CA 1
ATOM 682 C C . ARG A 1 88 ? -13.312 -2.693 17.554 1.00 87.50 88 ARG A C 1
ATOM 684 O O . ARG A 1 88 ? -13.881 -2.948 18.610 1.00 87.50 88 ARG A O 1
ATOM 691 N N . ALA A 1 89 ? -13.955 -2.278 16.464 1.00 87.06 89 ALA A N 1
ATOM 692 C CA . ALA A 1 89 ? -15.409 -2.155 16.405 1.00 87.06 89 ALA A CA 1
ATOM 693 C C . ALA A 1 89 ? -16.110 -3.523 16.484 1.00 87.06 89 ALA A C 1
ATOM 695 O O . ALA A 1 89 ? -17.166 -3.637 17.103 1.00 87.06 89 ALA A O 1
ATOM 696 N N . ASN A 1 90 ? -15.504 -4.557 15.894 1.00 87.81 90 ASN A N 1
ATOM 697 C CA . ASN A 1 90 ? -16.055 -5.912 15.835 1.00 87.81 90 ASN A CA 1
ATOM 698 C C . ASN A 1 90 ? -15.681 -6.793 17.034 1.00 87.81 90 ASN A C 1
ATOM 700 O O . ASN A 1 90 ? -16.300 -7.842 17.234 1.00 87.81 90 ASN A O 1
ATOM 704 N N . ARG A 1 91 ? -14.682 -6.409 17.839 1.00 82.25 91 ARG A N 1
ATOM 705 C CA . ARG A 1 91 ? -14.351 -7.114 19.081 1.00 82.25 91 ARG A CA 1
ATOM 706 C C . ARG A 1 91 ? -15.585 -7.115 19.974 1.00 82.25 91 ARG A C 1
ATOM 708 O O . ARG A 1 91 ? -16.051 -6.067 20.419 1.00 82.25 91 ARG A O 1
ATOM 715 N N . LYS A 1 92 ? -16.104 -8.318 20.244 1.00 72.38 92 LYS A N 1
ATOM 716 C CA . LYS A 1 92 ? -17.158 -8.522 21.237 1.00 72.38 92 LYS A CA 1
ATOM 717 C C . LYS A 1 92 ? -16.670 -7.914 22.544 1.00 72.38 92 LYS A C 1
ATOM 719 O O . LYS A 1 92 ? -15.643 -8.336 23.076 1.00 72.38 92 LYS A O 1
ATOM 724 N N . ARG A 1 93 ? -17.387 -6.900 23.028 1.00 71.69 93 ARG A N 1
ATOM 725 C CA . ARG A 1 93 ? -17.169 -6.377 24.375 1.00 71.69 93 ARG A CA 1
ATOM 726 C C . ARG A 1 93 ? -17.314 -7.556 25.328 1.00 71.69 93 ARG A C 1
ATOM 728 O O . ARG A 1 93 ? -18.210 -8.382 25.137 1.00 71.69 93 ARG A O 1
ATOM 735 N N . LEU A 1 94 ? -16.407 -7.659 26.297 1.00 76.44 94 LEU A N 1
ATOM 736 C CA . LEU A 1 94 ? -16.616 -8.597 27.391 1.00 76.44 94 LEU A CA 1
ATOM 737 C C . LEU A 1 94 ? -18.012 -8.320 27.966 1.00 76.44 94 LEU A C 1
ATOM 739 O O . LEU A 1 94 ? -18.394 -7.144 28.030 1.00 76.44 94 LEU A O 1
ATOM 743 N N . PRO A 1 95 ? -18.791 -9.365 28.299 1.00 74.69 95 PRO A N 1
ATOM 744 C CA . PRO A 1 95 ? -20.045 -9.156 29.001 1.00 74.69 95 PRO A CA 1
ATOM 745 C C . PRO A 1 95 ? -19.756 -8.281 30.219 1.00 74.69 95 PRO A C 1
ATOM 747 O O . PRO A 1 95 ? -18.727 -8.454 30.878 1.00 74.69 95 PRO A O 1
ATOM 750 N N . GLU A 1 96 ? -20.620 -7.294 30.444 1.00 75.00 96 GLU A N 1
ATOM 751 C CA . GLU A 1 96 ? -20.520 -6.448 31.625 1.00 75.00 96 GLU A CA 1
ATOM 752 C C . GLU A 1 96 ? -20.501 -7.385 32.845 1.00 75.00 96 GLU A C 1
ATOM 754 O O . GLU A 1 96 ? -21.328 -8.303 32.894 1.00 75.00 96 GLU A O 1
ATOM 759 N N . PRO A 1 97 ? -19.499 -7.273 33.741 1.00 78.19 97 PRO A N 1
ATOM 760 C CA . PRO A 1 97 ? -19.421 -8.151 34.901 1.00 78.19 97 PRO A CA 1
ATOM 761 C C . PRO A 1 97 ? -20.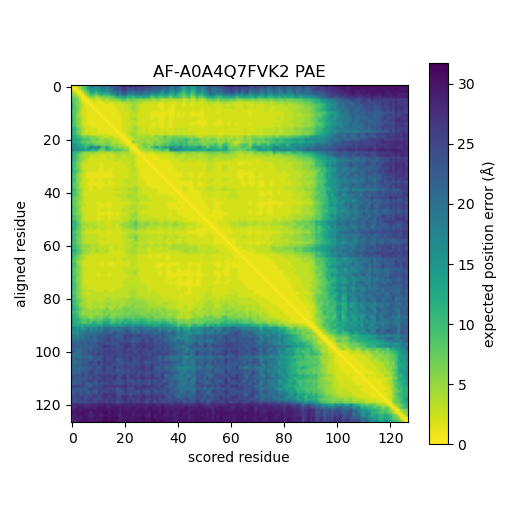740 -8.069 35.669 1.00 78.19 97 PRO A C 1
ATOM 763 O O . PRO A 1 97 ? -21.331 -6.991 35.754 1.00 78.19 97 PRO A O 1
ATOM 766 N N . GLU A 1 98 ? -21.214 -9.203 36.193 1.00 82.75 98 GLU A N 1
ATOM 767 C CA . GLU A 1 98 ? -22.454 -9.217 36.969 1.00 82.75 98 GLU A CA 1
ATOM 768 C C . GLU A 1 98 ? -22.360 -8.173 38.094 1.00 82.75 98 GLU A C 1
ATOM 770 O O . GLU A 1 98 ? -21.329 -8.113 38.775 1.00 82.75 98 GLU A O 1
ATOM 775 N N . PRO A 1 99 ? -23.385 -7.318 38.263 1.00 75.25 99 PRO A N 1
ATOM 776 C CA . PRO A 1 99 ? -23.361 -6.288 39.286 1.00 75.25 99 PRO A CA 1
ATOM 777 C C . PRO A 1 99 ? -23.261 -6.954 40.659 1.00 75.25 99 PRO A C 1
ATOM 779 O O . PRO A 1 99 ? -24.179 -7.649 41.094 1.00 75.25 99 PRO A O 1
ATOM 782 N N . ASP A 1 100 ? -22.124 -6.760 41.326 1.00 86.25 100 ASP A N 1
ATOM 783 C CA . ASP A 1 100 ? -21.915 -7.198 42.701 1.00 86.25 100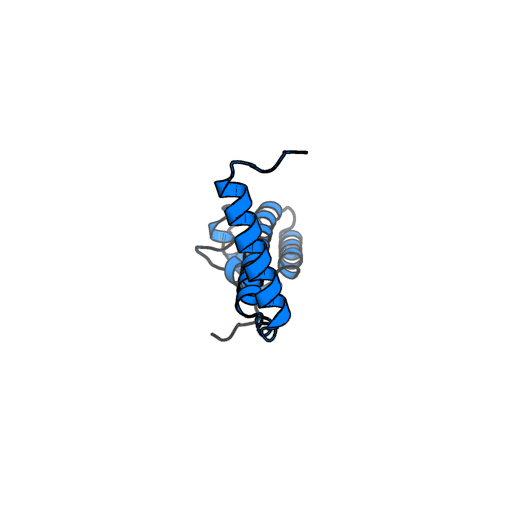 ASP A CA 1
ATOM 784 C C . ASP A 1 100 ? -22.545 -6.160 43.650 1.00 86.25 100 ASP A C 1
ATOM 786 O O . ASP A 1 100 ? -22.029 -5.038 43.766 1.00 86.25 100 ASP A O 1
ATOM 790 N N . PRO A 1 101 ? -23.644 -6.506 44.346 1.00 84.31 101 PRO A N 1
ATOM 791 C CA . PRO A 1 101 ? -24.342 -5.576 45.225 1.00 84.31 101 PRO A CA 1
ATOM 792 C C . PRO A 1 101 ? -23.477 -5.105 46.405 1.00 84.31 101 PRO A C 1
ATOM 794 O O . PRO A 1 101 ? -23.683 -3.992 46.899 1.00 84.31 101 PRO A O 1
ATOM 797 N N . GLU A 1 102 ? -22.488 -5.888 46.858 1.00 83.06 102 GLU A N 1
ATOM 798 C CA . GLU A 1 102 ? -21.551 -5.430 47.894 1.00 83.06 102 GLU A CA 1
ATOM 799 C C . GLU A 1 102 ? -20.596 -4.367 47.349 1.00 83.06 102 GLU A C 1
ATOM 801 O O . GLU A 1 102 ? -20.315 -3.366 48.019 1.00 83.06 102 GLU A O 1
ATOM 806 N N . MET A 1 103 ? -20.109 -4.557 46.124 1.00 82.56 103 MET A N 1
ATOM 807 C CA . MET A 1 103 ? -19.233 -3.600 45.459 1.00 82.56 103 MET A CA 1
ATOM 808 C C . MET A 1 103 ? -19.967 -2.284 45.175 1.00 82.56 103 MET A C 1
ATOM 810 O O . MET A 1 103 ? -19.431 -1.213 45.470 1.00 82.56 103 MET A O 1
ATOM 814 N N . GLU A 1 104 ? -21.213 -2.342 44.702 1.00 85.31 104 GLU A N 1
ATOM 815 C CA . GLU A 1 104 ? -22.052 -1.155 44.506 1.00 85.31 104 GLU A CA 1
ATOM 816 C C . GLU A 1 104 ? -22.307 -0.407 45.817 1.00 85.31 104 GLU A C 1
ATOM 818 O O . GLU A 1 104 ? -22.178 0.820 45.870 1.00 85.31 104 GLU A O 1
ATOM 823 N N . ALA A 1 105 ? -22.593 -1.127 46.905 1.00 87.62 105 ALA A N 1
ATOM 824 C CA . ALA A 1 105 ? -22.777 -0.521 48.219 1.00 87.62 105 ALA A CA 1
ATOM 825 C C . ALA A 1 105 ? -21.499 0.180 48.715 1.00 87.62 105 ALA A C 1
ATOM 827 O O . ALA A 1 105 ? -21.569 1.277 49.282 1.00 87.62 105 ALA A O 1
ATOM 828 N N . ARG A 1 106 ? -20.320 -0.410 48.470 1.00 83.81 106 ARG A N 1
ATOM 829 C CA . ARG A 1 106 ? -19.021 0.197 48.811 1.00 83.81 106 ARG A CA 1
ATOM 830 C C . ARG A 1 106 ? -18.738 1.443 47.972 1.00 83.81 106 ARG A C 1
ATOM 832 O O . ARG A 1 106 ? -18.317 2.452 48.538 1.00 83.81 106 ARG A O 1
ATOM 839 N N . ILE A 1 107 ? -19.022 1.412 46.669 1.00 87.25 107 ILE A N 1
ATOM 840 C CA . ILE A 1 107 ? -18.871 2.567 45.768 1.00 87.25 107 ILE A CA 1
ATOM 841 C C . ILE A 1 107 ? -19.824 3.698 46.176 1.00 87.25 107 ILE A C 1
ATOM 843 O O . ILE A 1 107 ? -19.397 4.843 46.323 1.00 87.25 107 ILE A O 1
ATOM 847 N N . ALA A 1 108 ? -21.097 3.388 46.433 1.00 88.00 108 ALA A N 1
ATOM 848 C CA . ALA A 1 108 ? -22.097 4.369 46.852 1.00 88.00 108 ALA A CA 1
ATOM 849 C C . ALA A 1 108 ? -21.736 5.032 48.190 1.00 88.00 108 ALA A C 1
ATOM 851 O O . ALA A 1 108 ? -21.931 6.239 48.367 1.00 88.00 108 ALA A O 1
ATOM 852 N N . LYS A 1 109 ? -21.179 4.258 49.128 1.00 91.25 109 LYS A N 1
ATOM 853 C CA . LYS A 1 109 ? -20.674 4.777 50.400 1.00 91.25 109 LYS A CA 1
ATOM 854 C C . LYS A 1 109 ? -19.468 5.698 50.193 1.00 91.25 109 LYS A C 1
ATOM 856 O O . LYS A 1 109 ? -19.493 6.823 50.685 1.00 91.25 109 LYS A O 1
ATOM 861 N N . GLY A 1 110 ? -18.471 5.268 49.418 1.00 86.31 110 GLY A N 1
ATOM 862 C CA . GLY A 1 110 ? -17.281 6.073 49.123 1.00 86.31 110 GLY A CA 1
ATOM 863 C C . GLY A 1 110 ? -17.602 7.380 48.389 1.00 86.31 110 GLY A C 1
ATOM 864 O O . GLY A 1 110 ? -17.040 8.421 48.715 1.00 86.31 110 GLY A O 1
ATOM 865 N N . LEU A 1 111 ? -18.566 7.367 47.460 1.00 91.19 111 LEU A N 1
ATOM 866 C CA . LEU A 1 111 ? -19.029 8.574 46.764 1.00 91.19 111 LEU A CA 1
ATOM 867 C C . LEU A 1 111 ? -19.730 9.565 47.700 1.00 91.19 111 LEU A C 1
ATOM 869 O O . LEU A 1 111 ? -19.531 10.770 47.560 1.00 91.19 111 LEU A O 1
ATOM 873 N N . ARG A 1 112 ? -20.522 9.085 48.671 1.00 88.69 112 ARG A N 1
ATOM 874 C CA . ARG A 1 112 ? -21.110 9.958 49.704 1.00 88.69 112 ARG A CA 1
ATOM 875 C C . ARG A 1 112 ? -20.042 10.566 50.599 1.00 88.69 112 ARG A C 1
ATOM 877 O O . ARG A 1 112 ? -20.088 11.763 50.854 1.00 88.69 112 ARG A O 1
ATOM 884 N N . GLU A 1 113 ? -19.078 9.764 51.038 1.00 86.94 113 GLU A N 1
ATOM 885 C CA . GLU A 1 113 ? -17.973 10.237 51.875 1.00 86.94 113 GLU A CA 1
ATOM 886 C C . GLU A 1 113 ? -17.119 11.283 51.139 1.00 86.94 113 GLU A C 1
ATOM 888 O O . GLU A 1 113 ? -16.796 12.322 51.715 1.00 86.94 113 GLU A O 1
ATOM 893 N N . LEU A 1 114 ? -16.833 11.069 49.850 1.00 83.25 114 LEU A N 1
ATOM 894 C CA . LEU A 1 114 ? -16.129 12.035 49.003 1.00 83.25 114 LEU A CA 1
ATOM 895 C C . LEU A 1 114 ? -16.939 13.328 48.816 1.00 83.25 114 LEU A C 1
ATOM 897 O O . LEU A 1 114 ? -16.393 14.425 48.927 1.00 83.25 114 LEU A O 1
ATOM 901 N N . ALA A 1 115 ? -18.247 13.219 48.565 1.00 87.44 115 ALA A N 1
ATOM 902 C CA . ALA A 1 115 ? -19.130 14.376 48.435 1.00 87.44 115 ALA A CA 1
ATOM 903 C C . ALA A 1 115 ? -19.192 15.198 49.733 1.00 87.44 115 ALA A C 1
ATOM 905 O O . ALA A 1 115 ? -19.144 16.429 49.687 1.00 87.44 115 ALA A O 1
ATOM 906 N N . ASP A 1 116 ? -19.232 14.536 50.890 1.00 85.25 116 ASP A N 1
ATOM 907 C CA . ASP A 1 116 ? -19.197 15.193 52.197 1.00 85.25 116 ASP A CA 1
ATOM 908 C C . ASP A 1 116 ? -17.842 15.861 52.476 1.00 85.25 116 ASP A C 1
ATOM 910 O O . ASP A 1 116 ? -17.809 16.964 53.025 1.00 85.25 116 ASP A O 1
ATOM 914 N N . GLN A 1 117 ? -16.723 15.249 52.072 1.00 81.25 117 GLN A N 1
ATOM 915 C CA . GLN A 1 117 ? -15.387 15.852 52.179 1.00 81.25 117 GLN A CA 1
ATOM 916 C C . GLN A 1 117 ? -15.244 17.104 51.303 1.00 81.25 117 GLN A C 1
ATOM 918 O O . GLN A 1 117 ? -14.784 18.143 51.787 1.00 81.25 117 GLN A O 1
ATOM 923 N N . LEU A 1 118 ? -15.717 17.045 50.053 1.00 79.94 118 LEU A N 1
ATOM 924 C CA . LEU A 1 118 ? -15.732 18.189 49.137 1.00 79.94 118 LEU A CA 1
ATOM 925 C C . LEU A 1 118 ? -16.616 19.325 49.668 1.00 79.94 118 LEU A C 1
ATOM 927 O O . LEU A 1 118 ? -16.225 20.490 49.630 1.00 79.94 118 LEU A O 1
ATOM 931 N N . ARG A 1 119 ? -17.783 18.997 50.234 1.00 78.06 119 ARG A N 1
ATOM 932 C CA . ARG A 1 119 ? -18.705 19.979 50.826 1.00 78.06 119 ARG A CA 1
ATOM 933 C C . ARG A 1 119 ? -18.150 20.631 52.096 1.00 78.06 119 ARG A C 1
ATOM 935 O O . ARG A 1 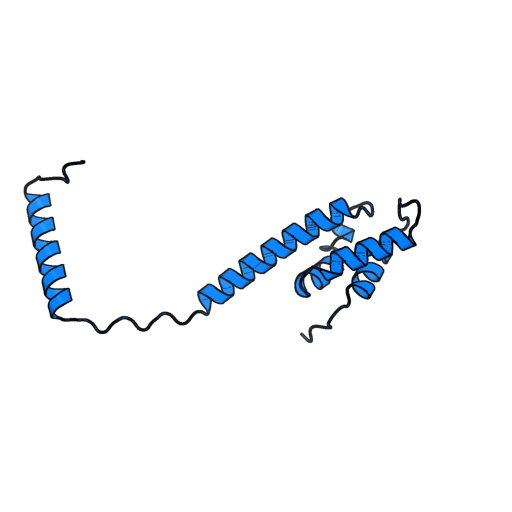119 ? -18.515 21.761 52.407 1.00 78.06 119 ARG A O 1
ATOM 942 N N . ARG A 1 120 ? -17.259 19.940 52.812 1.00 81.12 120 ARG A N 1
ATOM 943 C CA . ARG A 1 120 ? -16.509 20.461 53.970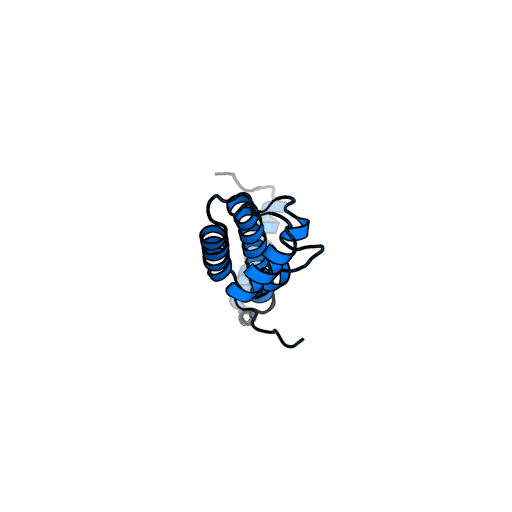 1.00 81.12 120 ARG A CA 1
ATOM 944 C C . ARG A 1 120 ? -15.257 21.257 53.577 1.00 81.12 120 ARG A C 1
ATOM 946 O O . ARG A 1 120 ? -14.567 21.747 54.464 1.00 81.12 120 ARG A O 1
ATOM 953 N N . GLY A 1 121 ? -14.977 21.418 52.281 1.00 67.38 121 GLY A N 1
ATOM 954 C CA . GLY A 1 121 ? -13.887 22.259 51.778 1.00 67.38 121 GLY A CA 1
ATOM 955 C C . GLY A 1 121 ? -12.500 21.614 51.816 1.00 67.38 121 GLY A C 1
ATOM 956 O O . GLY A 1 121 ? -11.508 22.317 51.638 1.00 67.38 121 GLY A O 1
ATOM 957 N N . ILE A 1 122 ? -12.403 20.297 52.023 1.00 62.09 122 ILE A N 1
ATOM 958 C CA . ILE A 1 122 ? -11.130 19.569 51.956 1.00 62.09 122 ILE A CA 1
ATOM 959 C C . ILE A 1 122 ? -10.953 19.086 50.511 1.00 62.09 122 ILE A C 1
ATOM 961 O O . ILE A 1 122 ? -11.428 18.017 50.133 1.00 62.09 122 ILE A O 1
ATOM 965 N N . GLY A 1 123 ? -10.335 19.922 49.674 1.00 56.50 123 GLY A N 1
ATOM 966 C CA . GLY A 1 123 ? -9.887 19.523 48.334 1.00 56.50 123 GLY A CA 1
ATOM 967 C C . GLY A 1 123 ? -8.705 18.544 48.407 1.00 56.50 123 GLY A C 1
ATOM 968 O O . GLY A 1 123 ? -8.049 18.478 49.449 1.00 56.50 123 GLY A O 1
ATOM 969 N N . PRO A 1 124 ? -8.413 17.779 47.336 1.00 55.22 124 PRO A N 1
ATOM 970 C CA . PRO A 1 124 ? -7.305 16.831 47.345 1.00 55.22 124 PRO A CA 1
ATOM 971 C C . PRO A 1 124 ? -6.003 17.571 47.657 1.00 55.22 124 PRO A C 1
ATOM 973 O O . PRO A 1 124 ? -5.600 18.472 46.920 1.00 55.22 124 PRO A O 1
ATOM 976 N N . SER A 1 125 ? -5.350 17.199 48.760 1.00 55.34 125 SER A N 1
ATOM 977 C CA . SER A 1 125 ? -3.960 17.573 48.993 1.00 55.34 125 SER A CA 1
ATOM 978 C C . SER A 1 125 ? -3.133 16.947 47.880 1.00 55.34 125 SER A C 1
ATOM 980 O O . SER A 1 125 ? -2.947 15.734 47.836 1.00 55.34 125 SER A O 1
ATOM 982 N N . THR A 1 126 ? -2.693 17.789 46.954 1.00 45.50 126 THR A N 1
ATOM 983 C CA . THR A 1 126 ? -1.639 17.485 45.994 1.00 45.50 126 THR A CA 1
ATOM 984 C C . THR A 1 126 ? -0.398 17.041 46.764 1.00 45.50 126 THR A C 1
ATOM 986 O O . THR A 1 126 ? 0.221 17.861 47.449 1.00 45.50 126 THR A O 1
ATOM 989 N N . VAL A 1 127 ? -0.068 15.756 46.663 1.00 41.62 127 VAL A N 1
ATOM 990 C CA . VAL A 1 127 ? 1.282 15.218 46.866 1.00 41.62 127 VAL A CA 1
ATOM 991 C C . VAL A 1 127 ? 1.760 14.727 45.512 1.00 41.62 127 VAL A C 1
ATOM 993 O O . VAL A 1 127 ? 0.949 14.055 44.835 1.00 41.62 127 VAL A O 1
#

Solvent-accessible surface area (backbone atoms only — not comparable to full-atom values): 7614 Å² total; per-residue (Å²): 130,86,79,72,86,72,46,33,62,58,39,37,53,56,40,53,68,73,49,96,64,66,87,49,99,46,59,66,61,50,51,50,51,47,22,57,58,45,63,76,53,58,67,72,48,52,60,43,39,51,28,70,79,79,8,48,57,51,75,42,95,63,80,44,72,68,62,48,46,56,53,52,50,53,47,46,52,52,51,50,55,51,50,52,51,50,49,61,72,65,50,77,72,76,77,78,75,79,85,51,68,68,58,50,52,51,52,56,49,52,52,50,53,50,52,53,37,51,74,70,68,57,67,85,80,86,124

Radius of gyration: 28.1 Å; Cα contacts (8 Å, |Δi|>4): 80; chains: 1; bounding box: 44×34×76 Å

Foldseek 3Di:
DPLPQQQLLNLLVLLCVLDPDAPDPDPVVLSVLSSVLSVPADSVLSVQQSDCCRHPVNQPVHDDSVSNNVVSVVVRVVVVVVVVVVCVVPPDDDPDPDDDVVVVVVVVVVVVVVVVCVVVVNDDDDD

Sequence (127 aa):
MTSINLSAAEAARKILGFYDTIPAMDPKAFAAGLVEILSNYPQAVLERAVSPSRGLAGAVSYPNLAKFKEHLDAWRDEYYLDQDRIERANRKRLPEPEPDPEMEARIAKGLRELADQLRRGIGPSTV

Secondary structure (DSSP, 8-state):
-------HHHHHHHHHTT-S---SS-HHHHHHHHHHHHHTS-HHHHHHHT-TTTSHHHH-SS--HHHHHHHHHHHHHHHHHHHHHHHHHHSPPPPPPP--HHHHHHHHHHHHHHHHHHHTT------

pLDDT: mean 87.1, std 12.56, range [41.25, 97.81]